Protein AF-A0A7C5PX64-F1 (afdb_monomer)

pLDDT: mean 92.72, std 10.05, range [42.47, 98.56]

Structure (mmCIF, N/CA/C/O backbone):
data_AF-A0A7C5PX64-F1
#
_entry.id   AF-A0A7C5PX64-F1
#
loop_
_atom_site.group_PDB
_atom_site.id
_atom_site.type_symbol
_atom_site.label_atom_id
_atom_site.label_alt_id
_atom_site.label_comp_id
_atom_site.label_asym_id
_atom_site.label_entity_id
_atom_site.label_seq_id
_atom_site.pdbx_PDB_ins_code
_atom_site.Cartn_x
_atom_site.Cartn_y
_atom_site.Cartn_z
_atom_site.occupancy
_atom_site.B_iso_or_equiv
_atom_site.auth_seq_id
_atom_site.auth_comp_id
_atom_site.auth_asym_id
_atom_site.auth_atom_id
_atom_site.pdbx_PDB_model_num
ATOM 1 N N . MET A 1 1 ? 28.549 -16.187 4.418 1.00 42.47 1 MET A N 1
ATOM 2 C CA . MET A 1 1 ? 28.381 -16.089 2.954 1.00 42.47 1 MET A CA 1
ATOM 3 C C . MET A 1 1 ? 26.892 -15.981 2.692 1.00 42.47 1 MET A C 1
ATOM 5 O O . MET A 1 1 ? 26.175 -16.882 3.097 1.00 42.47 1 MET A O 1
ATOM 9 N N . SER A 1 2 ? 26.414 -14.850 2.173 1.00 56.50 2 SER A N 1
ATOM 10 C CA . SER A 1 2 ? 25.006 -14.699 1.789 1.00 56.50 2 SER A CA 1
ATOM 11 C C . SER A 1 2 ? 24.761 -15.441 0.481 1.00 56.50 2 SER A C 1
ATOM 13 O O . SER A 1 2 ? 25.582 -15.321 -0.429 1.00 56.50 2 SER A O 1
ATOM 15 N N . ASP A 1 3 ? 23.656 -16.176 0.394 1.00 54.97 3 ASP A N 1
ATOM 16 C CA . ASP A 1 3 ? 23.241 -16.877 -0.821 1.00 54.97 3 ASP A CA 1
ATOM 17 C C . ASP A 1 3 ? 23.246 -15.961 -2.053 1.00 54.97 3 ASP A C 1
ATOM 19 O O . ASP A 1 3 ? 22.951 -14.764 -1.967 1.00 54.97 3 ASP A O 1
ATOM 23 N N . ILE A 1 4 ? 23.569 -16.537 -3.214 1.00 65.31 4 ILE A N 1
ATOM 24 C CA . ILE A 1 4 ? 23.492 -15.846 -4.504 1.00 65.31 4 ILE A CA 1
ATOM 25 C C . ILE A 1 4 ? 22.040 -15.412 -4.717 1.00 65.31 4 ILE A C 1
ATOM 27 O O . ILE A 1 4 ? 21.144 -16.249 -4.837 1.00 65.31 4 ILE A O 1
ATOM 31 N N . ILE A 1 5 ? 21.805 -14.100 -4.782 1.00 58.19 5 ILE A N 1
ATOM 32 C CA . ILE A 1 5 ? 20.499 -13.547 -5.142 1.00 58.19 5 ILE A CA 1
ATOM 33 C C . ILE A 1 5 ? 20.269 -13.885 -6.617 1.00 58.19 5 ILE A C 1
ATOM 35 O O . ILE A 1 5 ? 20.866 -13.272 -7.501 1.00 58.19 5 ILE A O 1
ATOM 39 N N . LYS A 1 6 ? 19.437 -14.894 -6.886 1.00 59.50 6 LYS A N 1
ATOM 40 C CA . LYS A 1 6 ? 18.951 -15.181 -8.239 1.00 59.50 6 LYS A CA 1
ATOM 41 C C . LYS A 1 6 ? 18.058 -14.029 -8.716 1.00 59.50 6 LYS A C 1
ATOM 43 O O . LYS A 1 6 ? 17.601 -13.219 -7.912 1.00 59.50 6 LYS A O 1
ATOM 48 N N . HIS A 1 7 ? 17.813 -13.973 -10.025 1.00 64.19 7 HIS A N 1
ATOM 49 C CA . HIS A 1 7 ? 16.882 -13.061 -10.704 1.00 64.19 7 HIS A CA 1
ATOM 50 C C . HIS A 1 7 ? 15.426 -13.270 -10.246 1.00 64.19 7 HIS A C 1
ATOM 52 O O . HIS A 1 7 ? 14.573 -13.744 -10.992 1.00 64.19 7 HIS A O 1
ATOM 58 N N . GLU A 1 8 ? 15.159 -12.968 -8.984 1.00 79.44 8 GLU A N 1
ATOM 59 C CA . GLU A 1 8 ? 13.907 -13.217 -8.291 1.00 79.44 8 GLU A CA 1
ATOM 60 C C . GLU A 1 8 ? 13.248 -11.885 -7.978 1.00 79.44 8 GLU A C 1
ATOM 62 O O . GLU A 1 8 ? 13.872 -10.995 -7.398 1.00 79.44 8 GLU A O 1
ATOM 67 N N . CYS A 1 9 ? 11.970 -11.777 -8.327 1.00 90.69 9 CYS A N 1
ATOM 68 C CA . CYS A 1 9 ? 11.113 -10.701 -7.865 1.00 90.69 9 CYS A CA 1
ATOM 69 C C . CYS A 1 9 ? 11.046 -10.664 -6.326 1.00 90.69 9 CYS A C 1
ATOM 71 O O . CYS A 1 9 ? 11.118 -11.691 -5.648 1.00 90.69 9 CYS A O 1
ATOM 73 N N . GLY A 1 10 ? 10.843 -9.475 -5.767 1.00 94.06 10 GLY A N 1
ATOM 74 C CA . GLY A 1 10 ? 10.521 -9.286 -4.356 1.00 94.06 10 GLY A CA 1
ATOM 75 C C . GLY A 1 10 ? 9.014 -9.338 -4.134 1.00 94.06 10 GLY A C 1
ATOM 76 O O . GLY A 1 10 ? 8.250 -8.773 -4.915 1.00 94.06 10 GLY A O 1
ATOM 77 N N . ILE A 1 11 ? 8.573 -9.956 -3.041 1.00 95.81 11 ILE A N 1
ATOM 78 C CA . ILE A 1 11 ? 7.171 -9.942 -2.613 1.00 95.81 11 ILE A CA 1
ATOM 79 C C . ILE A 1 11 ? 7.094 -9.562 -1.138 1.00 95.81 11 ILE A C 1
ATOM 81 O O . ILE A 1 11 ? 7.928 -9.949 -0.319 1.00 95.81 11 ILE A O 1
ATOM 85 N N . ALA A 1 12 ? 6.090 -8.773 -0.785 1.00 97.50 12 ALA A N 1
ATOM 86 C CA . ALA A 1 12 ? 5.782 -8.467 0.599 1.00 97.50 12 ALA A CA 1
ATOM 87 C C . ALA A 1 12 ? 4.271 -8.529 0.790 1.00 97.50 12 ALA A C 1
ATOM 89 O O . ALA A 1 12 ? 3.519 -7.949 0.013 1.00 97.50 12 ALA A O 1
ATOM 90 N N . PHE A 1 13 ? 3.828 -9.228 1.826 1.00 98.12 13 PHE A N 1
ATOM 91 C CA . PHE A 1 13 ? 2.417 -9.380 2.145 1.00 98.12 13 PHE A CA 1
ATOM 92 C C . PHE A 1 13 ? 2.185 -9.002 3.603 1.00 98.12 13 PHE A C 1
ATOM 94 O O . PHE A 1 13 ? 2.936 -9.416 4.486 1.00 98.12 13 PHE A O 1
ATOM 101 N N . VAL A 1 14 ? 1.159 -8.194 3.854 1.00 98.44 14 VAL A N 1
ATOM 102 C CA . VAL A 1 14 ? 0.768 -7.758 5.195 1.00 98.44 14 VAL A CA 1
ATOM 103 C C . VAL A 1 14 ? -0.728 -7.979 5.357 1.00 98.44 14 VAL A C 1
ATOM 105 O O . VAL A 1 14 ? -1.531 -7.446 4.594 1.00 98.44 14 VAL A O 1
ATOM 108 N N . ARG A 1 15 ? -1.103 -8.739 6.389 1.00 98.19 15 ARG A N 1
ATOM 109 C CA . ARG A 1 15 ? -2.490 -8.946 6.811 1.00 98.19 15 ARG A CA 1
ATOM 110 C C . ARG A 1 15 ? -2.671 -8.399 8.225 1.00 98.19 15 ARG A C 1
ATOM 112 O O . ARG A 1 15 ? -2.050 -8.891 9.161 1.00 98.19 15 ARG A O 1
ATOM 119 N N . LEU A 1 16 ? -3.528 -7.396 8.381 1.00 98.31 16 LEU A N 1
ATOM 120 C CA . LEU A 1 16 ? -3.895 -6.830 9.679 1.00 98.31 16 LEU A CA 1
ATOM 121 C C . LEU A 1 16 ? -5.026 -7.646 10.314 1.00 98.31 16 LEU A C 1
ATOM 123 O O . LEU A 1 16 ? -6.144 -7.666 9.810 1.00 98.31 16 LEU A O 1
ATOM 127 N N . LEU A 1 17 ? -4.752 -8.330 11.422 1.00 97.62 17 LEU A N 1
ATOM 128 C CA . LEU A 1 17 ? -5.727 -9.212 12.086 1.00 97.62 17 LEU A CA 1
ATOM 129 C C . LEU A 1 17 ? -6.697 -8.461 13.018 1.00 97.62 17 LEU A C 1
ATOM 131 O O . LEU A 1 17 ? -7.559 -9.076 13.640 1.00 97.62 17 LEU A O 1
ATOM 135 N N . LYS A 1 18 ? -6.535 -7.142 13.139 1.00 97.94 18 LYS A N 1
ATOM 136 C CA . LYS A 1 18 ? -7.346 -6.233 13.958 1.00 97.94 18 LYS A CA 1
ATOM 137 C C . LYS A 1 18 ? -7.849 -5.061 13.092 1.00 97.94 18 LYS A C 1
ATOM 139 O O . LYS A 1 18 ? -7.272 -4.827 12.027 1.00 97.94 18 LYS A O 1
ATOM 144 N N . PRO A 1 19 ? -8.908 -4.338 13.500 1.00 96.88 19 PRO A N 1
ATOM 145 C CA . PRO A 1 19 ? -9.364 -3.141 12.787 1.00 96.88 19 PRO A CA 1
ATOM 146 C C . PRO A 1 19 ? -8.322 -2.014 12.837 1.00 96.88 19 PRO A C 1
ATOM 148 O O . PRO A 1 19 ? -7.426 -2.028 13.682 1.00 96.88 19 PRO A O 1
ATOM 151 N N . LEU A 1 20 ? -8.441 -1.020 11.948 1.00 97.00 20 LEU A N 1
ATOM 152 C CA . LEU A 1 20 ? -7.497 0.106 11.874 1.00 97.00 20 LEU A CA 1
ATOM 153 C C . LEU A 1 20 ? -7.415 0.907 13.186 1.00 97.00 20 LEU A C 1
ATOM 155 O O . LEU A 1 20 ? -6.323 1.358 13.532 1.00 97.00 20 LEU A O 1
ATOM 159 N N . ASP A 1 21 ? -8.519 1.010 13.936 1.00 97.50 21 ASP A N 1
ATOM 160 C CA . ASP A 1 21 ? -8.569 1.656 15.258 1.00 97.50 21 ASP A CA 1
ATOM 161 C C . ASP A 1 21 ? -7.554 1.068 16.238 1.00 97.50 21 ASP A C 1
ATOM 163 O O . ASP A 1 21 ? -6.825 1.808 16.894 1.00 97.50 21 ASP A O 1
ATOM 167 N N . TYR A 1 22 ? -7.426 -0.263 16.270 1.00 98.38 22 TYR A N 1
ATOM 168 C CA . TYR A 1 22 ? -6.449 -0.931 17.128 1.00 98.38 22 TYR A CA 1
ATOM 169 C C . TYR A 1 22 ? -5.024 -0.466 16.809 1.00 98.38 22 TYR A C 1
ATOM 171 O O . TYR A 1 22 ? -4.231 -0.199 17.705 1.00 98.38 22 TYR A O 1
ATOM 179 N N . TYR A 1 23 ? -4.676 -0.333 15.528 1.00 98.19 23 TYR A N 1
ATOM 180 C CA . TYR A 1 23 ? -3.331 0.099 15.143 1.00 98.19 23 TYR A CA 1
ATOM 181 C C . TYR A 1 23 ? -3.097 1.593 15.380 1.00 98.19 23 TYR A C 1
ATOM 183 O O . TYR A 1 23 ? -1.965 1.991 15.668 1.00 98.19 23 TYR A O 1
ATOM 191 N N . LEU A 1 24 ? -4.145 2.414 15.285 1.00 97.38 24 LEU A N 1
ATOM 192 C CA . LEU A 1 24 ? -4.086 3.810 15.698 1.00 97.38 24 LEU A CA 1
ATOM 193 C C . LEU A 1 24 ? -3.799 3.922 17.200 1.00 97.38 24 LEU A C 1
ATOM 195 O O . LEU A 1 24 ? -2.868 4.628 17.570 1.00 97.38 24 LEU A O 1
ATOM 199 N N . GLU A 1 25 ? -4.529 3.197 18.043 1.00 97.94 25 GLU A N 1
ATOM 200 C CA . GLU A 1 25 ? -4.338 3.221 19.497 1.00 97.94 25 GLU A CA 1
ATOM 201 C C . GLU A 1 25 ? -2.959 2.679 19.905 1.00 97.94 25 GLU A C 1
ATOM 203 O O . GLU A 1 25 ? -2.229 3.323 20.653 1.00 97.94 25 GLU A O 1
ATOM 208 N N . GLN A 1 26 ? -2.564 1.522 19.368 1.00 98.31 26 GLN A N 1
ATOM 209 C CA . GLN A 1 26 ? -1.340 0.834 19.790 1.00 98.31 26 GLN A CA 1
ATOM 210 C C . GLN A 1 26 ? -0.056 1.406 19.174 1.00 98.31 26 GLN A C 1
ATOM 212 O O . GLN A 1 26 ? 1.011 1.319 19.778 1.00 98.31 26 GLN A O 1
ATOM 217 N N . TYR A 1 27 ? -0.122 1.960 17.958 1.00 97.31 27 TYR A N 1
ATOM 218 C CA . TYR A 1 27 ? 1.063 2.407 17.209 1.00 97.31 27 TYR A CA 1
ATOM 219 C C . TYR A 1 27 ? 0.992 3.867 16.746 1.00 97.31 27 TYR A C 1
ATOM 221 O O . TYR A 1 27 ? 1.862 4.314 15.993 1.00 97.31 27 TYR A O 1
ATOM 229 N N . GLY A 1 28 ? -0.039 4.613 17.147 1.00 96.62 28 GLY A N 1
ATOM 230 C CA . GLY A 1 28 ? -0.210 6.030 16.824 1.00 96.62 28 GLY A CA 1
ATOM 231 C C . GLY A 1 28 ? -0.549 6.311 15.358 1.00 96.62 28 GLY A C 1
ATOM 232 O O . GLY A 1 28 ? -0.424 7.450 14.907 1.00 96.62 28 GLY A O 1
ATOM 233 N N . THR A 1 29 ? -0.912 5.301 14.557 1.00 96.50 29 THR A N 1
ATOM 234 C CA . THR A 1 29 ? -1.213 5.507 13.134 1.00 96.50 29 THR A CA 1
ATOM 235 C C . THR A 1 29 ? -2.135 4.428 12.551 1.00 96.50 29 THR A C 1
ATOM 237 O O . THR A 1 29 ? -1.830 3.240 12.670 1.00 96.50 29 THR A O 1
ATOM 240 N N . PRO A 1 30 ? -3.203 4.802 11.816 1.00 96.94 30 PRO A N 1
ATOM 241 C CA . PRO A 1 30 ? -4.054 3.822 11.135 1.00 96.94 30 PRO A CA 1
ATOM 242 C C . PRO A 1 30 ? -3.373 3.243 9.882 1.00 96.94 30 PRO A C 1
ATOM 244 O O . PRO A 1 30 ? -3.765 2.199 9.374 1.00 96.94 30 PRO A O 1
ATOM 247 N N . LEU A 1 31 ? -2.307 3.888 9.387 1.00 97.31 31 LEU A N 1
ATOM 248 C CA . LEU A 1 31 ? -1.534 3.455 8.216 1.00 97.31 31 LEU A CA 1
ATOM 249 C C . LEU A 1 31 ? -0.439 2.434 8.562 1.00 97.31 31 LEU A C 1
ATOM 251 O O . LEU A 1 31 ? 0.526 2.279 7.812 1.00 97.31 31 LEU A O 1
ATOM 255 N N . TYR A 1 32 ? -0.548 1.749 9.702 1.00 98.19 32 TYR A N 1
A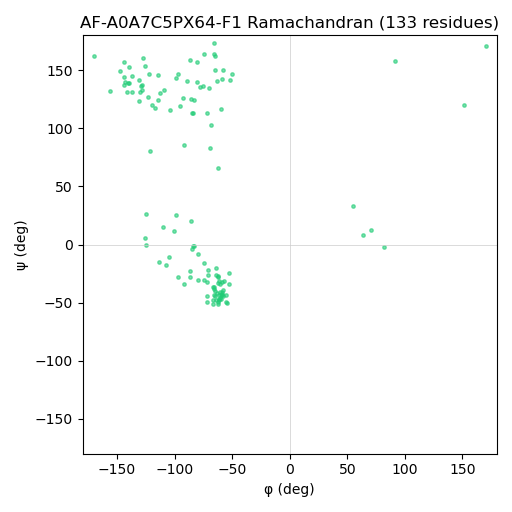TOM 256 C CA . TYR A 1 32 ? 0.474 0.819 10.180 1.00 98.19 32 TYR A CA 1
ATOM 257 C C . TYR A 1 32 ? 0.818 -0.254 9.139 1.00 98.19 32 TYR A C 1
ATOM 259 O O . TYR A 1 32 ? 1.988 -0.425 8.796 1.00 98.19 32 TYR A O 1
ATOM 267 N N . GLY A 1 33 ? -0.196 -0.926 8.582 1.00 97.94 33 GLY A N 1
ATOM 268 C CA . GLY A 1 33 ? 0.001 -1.967 7.569 1.00 97.94 33 GLY A CA 1
ATOM 269 C C . GLY A 1 33 ? 0.708 -1.450 6.319 1.00 97.94 33 GLY A C 1
ATOM 270 O O . GLY A 1 33 ? 1.659 -2.075 5.847 1.00 97.94 33 GLY A O 1
ATOM 271 N N . LEU A 1 34 ? 0.312 -0.266 5.842 1.00 98.25 34 LEU A N 1
ATOM 272 C CA . LEU A 1 34 ? 0.945 0.391 4.701 1.00 98.25 34 LEU A CA 1
ATOM 273 C C . LEU A 1 34 ? 2.415 0.706 4.994 1.00 98.25 34 LEU A C 1
ATOM 275 O O . LEU A 1 34 ? 3.285 0.289 4.235 1.00 98.25 34 LEU A O 1
ATOM 279 N N . LYS A 1 35 ? 2.720 1.355 6.123 1.00 98.19 35 LYS A N 1
ATOM 280 C CA . LYS A 1 35 ? 4.102 1.683 6.520 1.00 98.19 35 LYS A CA 1
ATOM 281 C C . LYS A 1 35 ? 4.977 0.432 6.652 1.00 98.19 35 LYS A C 1
ATOM 283 O O . LYS A 1 35 ? 6.127 0.438 6.214 1.00 98.19 35 LYS A O 1
ATOM 288 N N . LYS A 1 36 ? 4.443 -0.660 7.215 1.00 98.38 36 LYS A N 1
ATOM 289 C CA . LYS A 1 36 ? 5.158 -1.945 7.297 1.00 98.38 36 LYS A CA 1
ATOM 290 C C . LYS A 1 36 ? 5.419 -2.536 5.919 1.00 98.38 36 LYS A C 1
ATOM 292 O O . LYS A 1 36 ? 6.547 -2.949 5.663 1.00 98.38 36 LYS A O 1
ATOM 297 N N . LEU A 1 37 ? 4.433 -2.521 5.024 1.00 98.50 37 LEU A N 1
ATOM 298 C CA . LEU A 1 37 ? 4.620 -2.995 3.656 1.00 98.50 37 LEU A CA 1
ATOM 299 C C . LEU A 1 37 ? 5.703 -2.185 2.926 1.00 98.50 37 LEU A C 1
ATOM 301 O O . LEU A 1 37 ? 6.601 -2.769 2.326 1.00 98.50 37 LEU A O 1
ATOM 305 N N . GLN A 1 38 ? 5.668 -0.853 3.029 1.00 98.19 38 GLN A N 1
ATOM 306 C CA . GLN A 1 38 ? 6.679 0.029 2.436 1.00 98.19 38 GLN A CA 1
ATOM 307 C C . GLN A 1 38 ? 8.088 -0.294 2.953 1.00 98.19 38 GLN A C 1
ATOM 309 O O . GLN A 1 38 ? 9.024 -0.401 2.163 1.00 98.19 38 GLN A O 1
ATOM 314 N N . LEU A 1 39 ? 8.238 -0.516 4.263 1.00 98.19 39 LEU A N 1
ATOM 315 C CA . LEU A 1 39 ? 9.513 -0.903 4.867 1.00 98.19 39 LEU A CA 1
ATOM 316 C C . LEU A 1 39 ? 10.006 -2.270 4.363 1.00 98.19 39 LEU A C 1
ATOM 318 O O . LEU A 1 39 ? 11.195 -2.428 4.085 1.00 98.19 39 LEU A O 1
ATOM 322 N N . LEU A 1 40 ? 9.111 -3.252 4.228 1.00 98.12 40 LEU A N 1
ATOM 323 C CA . LEU A 1 40 ? 9.444 -4.581 3.705 1.00 98.12 40 LEU A CA 1
ATOM 324 C C . LEU A 1 40 ? 9.894 -4.524 2.241 1.00 98.12 40 LEU A C 1
ATOM 326 O O . LEU A 1 40 ? 10.857 -5.197 1.880 1.00 98.12 40 LEU A O 1
ATOM 330 N N . LEU A 1 41 ? 9.243 -3.700 1.415 1.00 97.38 41 LEU A N 1
ATOM 331 C CA . LEU A 1 41 ? 9.647 -3.477 0.025 1.00 97.38 41 LEU A CA 1
ATOM 332 C C . LEU A 1 41 ? 11.008 -2.780 -0.058 1.00 97.38 41 LEU A C 1
ATOM 334 O O . LEU A 1 41 ? 11.869 -3.216 -0.813 1.00 97.38 41 LEU A O 1
ATOM 338 N N . GLN A 1 42 ? 11.253 -1.761 0.771 1.00 96.50 42 GLN A N 1
ATOM 339 C CA . GLN A 1 42 ? 12.554 -1.085 0.840 1.00 96.50 42 GLN A CA 1
ATOM 340 C C . GLN A 1 42 ? 13.689 -2.038 1.237 1.00 96.50 42 GLN A C 1
ATOM 342 O O . GLN A 1 42 ? 14.756 -2.016 0.625 1.00 96.50 42 GLN A O 1
ATOM 347 N N . LYS A 1 43 ? 13.453 -2.938 2.202 1.00 95.81 43 LYS A N 1
ATOM 348 C CA . LYS A 1 43 ? 14.427 -3.982 2.571 1.00 95.81 43 LYS A CA 1
ATOM 349 C C . LYS A 1 43 ? 14.738 -4.945 1.424 1.00 95.81 43 LYS A C 1
ATOM 351 O O . LYS A 1 43 ? 15.830 -5.499 1.376 1.00 95.81 43 LYS A O 1
ATOM 356 N N . GLN A 1 44 ? 13.795 -5.129 0.507 1.00 93.31 44 GLN A N 1
ATOM 357 C CA . GLN A 1 44 ? 13.925 -6.012 -0.647 1.00 93.31 44 GLN A CA 1
ATOM 358 C C . GLN A 1 44 ? 14.263 -5.265 -1.944 1.00 93.31 44 GLN A C 1
ATOM 360 O O . GLN A 1 44 ? 14.230 -5.887 -2.998 1.00 93.31 44 GLN A O 1
ATOM 365 N N . ARG A 1 45 ? 14.630 -3.973 -1.908 1.00 91.94 45 ARG A N 1
ATOM 366 C CA . ARG A 1 45 ? 14.833 -3.135 -3.113 1.00 91.94 45 ARG A CA 1
ATOM 367 C C . ARG A 1 45 ? 15.794 -3.717 -4.163 1.00 91.94 45 ARG A C 1
ATOM 369 O O . ARG A 1 45 ? 15.705 -3.376 -5.333 1.00 91.94 45 ARG A O 1
ATOM 376 N N . ASN A 1 46 ? 16.718 -4.585 -3.747 1.00 90.19 46 ASN A N 1
ATOM 377 C CA . ASN A 1 46 ? 17.687 -5.236 -4.633 1.00 90.19 46 ASN A CA 1
ATOM 378 C C . ASN A 1 46 ? 17.119 -6.497 -5.330 1.00 90.19 46 ASN A C 1
ATOM 380 O O . ASN A 1 46 ? 17.829 -7.123 -6.106 1.00 90.19 46 ASN A O 1
ATOM 384 N N . ARG A 1 47 ? 15.861 -6.879 -5.059 1.00 89.88 47 ARG A N 1
ATOM 385 C CA . ARG A 1 47 ? 15.137 -8.022 -5.654 1.00 89.88 47 ARG A CA 1
ATOM 386 C C . ARG A 1 47 ? 14.199 -7.603 -6.801 1.00 89.88 47 ARG A C 1
ATOM 388 O O . ARG A 1 47 ? 13.179 -8.232 -7.049 1.00 89.88 47 ARG A O 1
ATOM 395 N N . GLY A 1 48 ? 14.480 -6.485 -7.464 1.00 86.81 48 GLY A N 1
ATOM 396 C CA . GLY A 1 48 ? 13.686 -6.013 -8.600 1.00 86.81 48 GLY A CA 1
ATOM 397 C C . GLY A 1 48 ? 13.718 -4.499 -8.740 1.00 86.81 48 GLY A C 1
ATOM 398 O O . GLY A 1 48 ? 13.310 -3.781 -7.828 1.00 86.81 48 GLY A O 1
ATOM 399 N N . GLN A 1 49 ? 14.208 -4.032 -9.885 1.00 90.31 49 GLN A N 1
ATOM 400 C CA . GLN 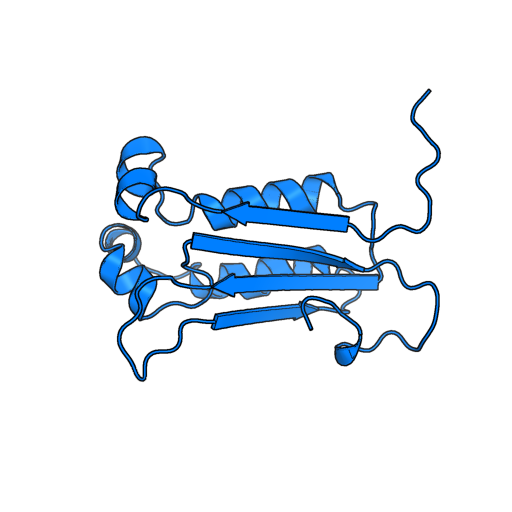A 1 49 ? 14.360 -2.610 -10.210 1.00 90.31 49 GLN A CA 1
ATOM 401 C C . GLN A 1 49 ? 13.661 -2.234 -11.523 1.00 90.31 49 GLN A C 1
ATOM 403 O O . GLN A 1 49 ? 13.647 -1.065 -11.886 1.00 90.31 49 GLN A O 1
ATOM 408 N N . ASP A 1 50 ? 13.034 -3.198 -12.206 1.00 92.94 50 ASP A N 1
ATOM 409 C CA . ASP A 1 50 ? 12.361 -2.969 -13.490 1.00 92.94 50 ASP A CA 1
ATOM 410 C C . ASP A 1 50 ? 10.916 -2.495 -13.318 1.00 92.94 50 ASP A C 1
ATOM 412 O O . ASP A 1 50 ? 10.334 -1.893 -14.218 1.00 92.94 50 ASP A O 1
ATOM 416 N N . GLY A 1 51 ? 10.313 -2.781 -12.162 1.00 95.31 51 GLY A N 1
ATOM 417 C CA . GLY A 1 51 ? 8.974 -2.325 -11.822 1.00 95.31 51 GLY A CA 1
ATOM 418 C C . GLY A 1 51 ? 8.615 -2.581 -10.363 1.00 95.31 51 GLY A C 1
ATOM 419 O O . GLY A 1 51 ? 9.230 -3.401 -9.686 1.00 95.31 51 GLY A O 1
ATOM 420 N N . ALA A 1 52 ? 7.592 -1.894 -9.875 1.00 97.62 52 ALA A N 1
ATOM 421 C CA . ALA A 1 52 ? 7.073 -2.061 -8.527 1.00 97.62 52 ALA A CA 1
ATOM 422 C C . ALA A 1 52 ? 5.553 -1.897 -8.520 1.00 97.62 52 ALA A C 1
ATOM 424 O O . ALA A 1 52 ? 5.005 -1.056 -9.232 1.00 97.62 52 ALA A O 1
ATOM 425 N N . GLY A 1 53 ? 4.857 -2.660 -7.686 1.00 97.94 53 GLY A N 1
ATOM 426 C CA . GLY A 1 53 ? 3.421 -2.498 -7.501 1.00 97.94 53 GLY A CA 1
ATOM 427 C C . GLY A 1 53 ? 2.972 -2.747 -6.075 1.00 97.94 53 GLY A C 1
ATOM 428 O O . GLY A 1 53 ? 3.645 -3.414 -5.291 1.00 97.94 53 GLY A O 1
ATOM 429 N N . LEU A 1 54 ? 1.820 -2.172 -5.747 1.00 98.50 54 LEU A N 1
ATOM 430 C CA . LEU A 1 54 ? 1.173 -2.270 -4.450 1.00 98.50 54 LEU A CA 1
ATOM 431 C C . LEU A 1 54 ? -0.337 -2.387 -4.651 1.00 98.50 54 LEU A C 1
ATOM 433 O O . LEU A 1 54 ? -0.941 -1.605 -5.390 1.00 98.50 54 LEU A O 1
ATOM 437 N N . ALA A 1 55 ? -0.944 -3.354 -3.975 1.00 98.31 55 ALA A N 1
ATOM 438 C CA . ALA A 1 55 ? -2.380 -3.535 -3.897 1.00 98.31 55 ALA A CA 1
ATOM 439 C C . ALA A 1 55 ? -2.840 -3.594 -2.438 1.00 98.31 55 ALA A C 1
ATOM 441 O O . ALA A 1 55 ? -2.092 -3.972 -1.537 1.00 98.31 55 ALA A O 1
ATOM 442 N N . THR A 1 56 ? -4.089 -3.206 -2.227 1.00 98.12 56 THR A N 1
ATOM 443 C CA . THR A 1 56 ? -4.742 -3.120 -0.916 1.00 98.12 56 THR A CA 1
ATOM 444 C C . THR A 1 56 ? -6.194 -3.528 -1.059 1.00 98.12 56 THR A C 1
ATOM 446 O O . THR A 1 56 ? -6.851 -3.111 -2.016 1.00 98.12 56 THR A O 1
ATOM 449 N N . ILE A 1 57 ? -6.683 -4.315 -0.107 1.00 98.00 57 ILE A N 1
ATOM 450 C CA . ILE A 1 57 ? -8.076 -4.740 -0.001 1.00 98.00 57 ILE A CA 1
ATOM 451 C C . ILE A 1 57 ? -8.593 -4.303 1.369 1.00 98.00 57 ILE A C 1
ATOM 453 O O . ILE A 1 57 ? -7.988 -4.608 2.401 1.00 98.00 57 ILE A O 1
ATOM 457 N N . LYS A 1 58 ? -9.712 -3.583 1.346 1.00 97.69 58 LYS A N 1
ATOM 458 C CA . LYS A 1 58 ? -10.536 -3.235 2.501 1.00 97.69 58 LYS A CA 1
ATOM 459 C C . LYS A 1 58 ? -11.502 -4.380 2.763 1.00 97.69 58 LYS A C 1
ATOM 461 O O . LYS A 1 58 ? -12.230 -4.781 1.856 1.00 97.69 58 LYS A O 1
ATOM 466 N N . LEU A 1 59 ? -11.510 -4.902 3.978 1.00 96.94 59 LEU A N 1
ATOM 467 C CA . LEU A 1 59 ? -12.461 -5.937 4.375 1.00 96.94 59 LEU A CA 1
ATOM 468 C C . LEU A 1 59 ? -13.766 -5.322 4.871 1.00 96.94 59 LEU A C 1
ATOM 470 O O . LEU A 1 59 ? -13.780 -4.156 5.257 1.00 96.94 59 LEU A O 1
ATOM 474 N N . ASP A 1 60 ? -14.850 -6.093 4.850 1.00 95.44 60 ASP A N 1
ATOM 475 C CA . ASP A 1 60 ? -16.139 -5.712 5.449 1.00 95.44 60 ASP A CA 1
ATOM 476 C C . ASP A 1 60 ? -16.691 -4.366 4.944 1.00 95.44 60 ASP A C 1
ATOM 478 O O . ASP A 1 60 ? -17.322 -3.603 5.673 1.00 95.44 60 ASP A O 1
ATOM 482 N N . MET A 1 61 ? -16.415 -4.051 3.677 1.00 95.81 61 MET A N 1
ATOM 483 C CA . MET A 1 61 ? -16.935 -2.856 3.025 1.00 95.81 61 MET A CA 1
ATOM 484 C C . MET A 1 61 ? -18.381 -3.084 2.563 1.00 95.81 61 MET A C 1
ATOM 486 O O . MET A 1 61 ? -18.684 -4.156 2.031 1.00 95.81 61 MET A O 1
ATOM 490 N N . PRO A 1 62 ? -19.276 -2.090 2.705 1.00 94.81 62 PRO A N 1
ATOM 491 C CA . PRO A 1 62 ? -20.655 -2.232 2.261 1.00 94.81 62 PRO A CA 1
ATOM 492 C C . PRO A 1 62 ? -20.735 -2.382 0.730 1.00 94.81 62 PRO A C 1
ATOM 494 O O . PRO A 1 62 ? -19.889 -1.833 0.007 1.00 94.81 62 PRO A O 1
ATOM 497 N N . PRO A 1 63 ? -21.752 -3.091 0.205 1.00 94.88 63 PRO A N 1
ATOM 498 C CA . PRO A 1 63 ? -21.949 -3.249 -1.233 1.00 94.88 63 PRO A CA 1
ATOM 499 C C . PRO A 1 63 ? -21.960 -1.910 -1.977 1.00 94.88 63 PRO A C 1
ATOM 501 O O . PRO A 1 63 ? -22.484 -0.913 -1.487 1.00 94.88 63 PRO A O 1
ATOM 504 N N . GLY A 1 64 ? -21.367 -1.887 -3.171 1.00 92.81 64 GLY A N 1
ATOM 505 C CA . GLY A 1 64 ? -21.264 -0.675 -3.991 1.00 92.81 64 GLY A CA 1
ATOM 506 C C . GLY A 1 64 ? -20.115 0.265 -3.612 1.00 92.81 64 GLY A C 1
ATOM 507 O O . GLY A 1 64 ? -19.902 1.259 -4.302 1.00 92.81 64 GLY A O 1
ATOM 508 N N . THR A 1 65 ? -19.328 -0.043 -2.575 1.00 92.94 65 THR A N 1
ATOM 509 C CA . THR A 1 65 ? -18.140 0.751 -2.232 1.00 92.94 65 THR A CA 1
ATOM 510 C C . THR A 1 65 ? -16.852 0.158 -2.791 1.00 92.94 65 THR A C 1
ATOM 512 O O . THR A 1 65 ? -16.673 -1.056 -2.919 1.00 92.94 65 THR A O 1
ATOM 515 N N . ARG A 1 66 ? -15.909 1.038 -3.142 1.00 93.25 66 ARG A N 1
ATOM 516 C CA . ARG A 1 66 ? -14.604 0.624 -3.656 1.00 93.25 66 ARG A CA 1
ATOM 517 C C . ARG A 1 66 ? -13.758 0.033 -2.530 1.00 93.25 66 ARG A C 1
ATOM 519 O O . ARG A 1 66 ? -13.293 0.758 -1.652 1.00 93.25 66 ARG A O 1
ATOM 526 N N . TYR A 1 67 ? -13.478 -1.263 -2.622 1.00 96.50 67 TYR A N 1
ATOM 527 C CA . TYR A 1 67 ? -12.713 -1.993 -1.611 1.00 96.50 67 TYR A CA 1
ATOM 528 C C . TYR A 1 67 ? -11.288 -2.369 -2.053 1.00 96.50 67 TYR A C 1
ATOM 530 O O . TYR A 1 67 ? -10.437 -2.615 -1.205 1.00 96.50 67 TYR A O 1
ATOM 538 N N . ILE A 1 68 ? -10.990 -2.353 -3.359 1.00 96.69 68 ILE A N 1
ATOM 539 C CA . ILE A 1 68 ? -9.655 -2.643 -3.904 1.00 96.69 68 ILE A CA 1
ATOM 540 C C . ILE A 1 68 ? -8.975 -1.383 -4.457 1.00 96.69 68 ILE A C 1
ATOM 542 O O . ILE A 1 68 ? -9.557 -0.591 -5.210 1.00 96.69 68 ILE A O 1
ATOM 546 N N . SER A 1 69 ? -7.711 -1.196 -4.088 1.00 96.94 69 SER A N 1
ATOM 547 C CA . SER A 1 69 ? -6.838 -0.143 -4.615 1.00 96.94 69 SER A CA 1
ATOM 548 C C . SER A 1 69 ? -5.527 -0.746 -5.089 1.00 96.94 69 SER A C 1
ATOM 550 O O . SER A 1 69 ? -4.952 -1.593 -4.408 1.00 96.94 69 SER A O 1
ATOM 552 N N . ARG A 1 70 ? -5.051 -0.298 -6.251 1.00 97.25 70 ARG A N 1
ATOM 553 C CA . ARG A 1 70 ? -3.825 -0.786 -6.882 1.00 97.25 70 ARG A CA 1
ATOM 554 C C . ARG A 1 70 ? -3.049 0.367 -7.505 1.00 97.25 70 ARG A C 1
ATOM 556 O O . ARG A 1 70 ? -3.642 1.222 -8.164 1.00 97.25 70 ARG A O 1
ATOM 563 N N . LYS A 1 71 ? -1.727 0.347 -7.352 1.00 97.94 71 LYS A N 1
ATOM 564 C CA . LYS A 1 71 ? -0.790 1.229 -8.054 1.00 97.94 71 LYS A CA 1
ATOM 565 C C . LYS A 1 71 ? 0.418 0.431 -8.521 1.00 97.94 71 LYS A C 1
ATOM 567 O O . LYS A 1 71 ? 0.824 -0.522 -7.861 1.00 97.94 71 LYS A O 1
ATOM 572 N N . ARG A 1 72 ? 0.955 0.804 -9.676 1.00 97.69 72 ARG A N 1
ATOM 573 C CA . ARG A 1 72 ? 2.116 0.174 -10.304 1.00 97.69 72 ARG A CA 1
ATOM 574 C C . ARG A 1 72 ? 2.999 1.257 -10.903 1.00 97.69 72 ARG A C 1
ATOM 576 O O . ARG A 1 72 ? 2.483 2.309 -11.278 1.00 97.69 72 ARG A O 1
ATOM 583 N N . SER A 1 73 ? 4.286 0.975 -11.008 1.00 97.38 73 SER A N 1
ATOM 584 C CA . SER A 1 73 ? 5.274 1.813 -11.670 1.00 97.38 73 SER A CA 1
ATOM 585 C C . SER A 1 73 ? 6.295 0.948 -12.403 1.00 97.38 73 SER A C 1
ATOM 587 O O . SER A 1 73 ? 6.714 -0.092 -11.895 1.00 97.38 73 SER A O 1
ATOM 589 N N . ASN A 1 74 ? 6.686 1.394 -13.592 1.00 95.50 74 ASN A N 1
ATOM 590 C CA . ASN A 1 74 ? 7.837 0.933 -14.369 1.00 95.50 74 ASN A CA 1
ATOM 591 C C . ASN A 1 74 ? 8.765 2.120 -14.713 1.00 95.50 74 ASN A C 1
ATOM 593 O O . ASN A 1 74 ? 9.441 2.105 -15.740 1.00 95.50 74 ASN A O 1
ATOM 597 N N . ALA A 1 75 ? 8.746 3.178 -13.888 1.00 95.81 75 ALA A N 1
ATOM 598 C CA . ALA A 1 75 ? 9.661 4.313 -14.005 1.00 95.81 75 ALA A CA 1
ATOM 599 C C . ALA A 1 75 ? 11.118 3.889 -13.729 1.00 95.81 75 ALA A C 1
ATOM 601 O O . ALA A 1 75 ? 11.371 2.766 -13.305 1.00 95.81 75 ALA A O 1
ATOM 602 N N . SER A 1 76 ? 12.078 4.800 -13.926 1.00 92.81 76 SER A N 1
ATOM 603 C CA . SER A 1 76 ? 13.510 4.520 -13.712 1.00 92.81 76 SER A CA 1
ATOM 604 C C . SER A 1 76 ? 13.863 4.125 -12.271 1.00 92.81 76 SER A C 1
ATOM 606 O O . SER A 1 76 ? 14.744 3.298 -12.066 1.00 92.81 76 SER A O 1
ATOM 608 N N . ASP A 1 77 ? 13.166 4.686 -11.278 1.00 95.31 77 ASP A N 1
ATOM 609 C CA . ASP A 1 77 ? 13.196 4.250 -9.876 1.00 95.31 77 ASP A CA 1
ATOM 610 C C . ASP A 1 77 ? 11.764 3.871 -9.455 1.00 95.31 77 ASP A C 1
ATOM 612 O O . ASP A 1 77 ? 11.033 4.689 -8.878 1.00 95.31 77 ASP A O 1
ATOM 616 N N . PRO A 1 78 ? 11.307 2.655 -9.808 1.00 96.56 78 PRO A N 1
ATOM 617 C CA . PRO A 1 78 ? 9.891 2.320 -9.755 1.00 96.56 78 PRO A CA 1
ATOM 618 C C . PRO A 1 78 ? 9.386 2.173 -8.322 1.00 96.56 78 PRO A C 1
ATOM 620 O O . PRO A 1 78 ? 8.237 2.510 -8.039 1.00 96.56 78 PRO A O 1
ATOM 623 N N . LEU A 1 79 ? 10.229 1.708 -7.391 1.00 97.50 79 LEU A N 1
ATOM 624 C CA . LEU A 1 79 ? 9.853 1.628 -5.981 1.00 97.50 79 LEU A CA 1
ATOM 625 C C . LEU A 1 79 ? 9.663 3.031 -5.402 1.00 97.50 79 LEU A C 1
ATOM 627 O O . LEU A 1 79 ? 8.641 3.288 -4.766 1.00 97.50 79 LEU A O 1
ATOM 631 N N . ARG A 1 80 ? 10.602 3.958 -5.625 1.00 97.62 80 ARG A N 1
ATOM 632 C CA . ARG A 1 80 ? 10.454 5.334 -5.136 1.00 97.62 80 ARG A CA 1
ATOM 633 C C . ARG A 1 80 ? 9.229 6.012 -5.735 1.00 97.62 80 ARG A C 1
ATOM 635 O O . ARG A 1 80 ? 8.453 6.605 -4.989 1.00 97.62 80 ARG A O 1
ATOM 642 N N . ASP A 1 81 ? 9.047 5.906 -7.047 1.00 98.19 81 ASP A N 1
ATOM 643 C CA . ASP A 1 81 ? 7.904 6.480 -7.754 1.00 98.19 81 ASP A CA 1
ATOM 644 C C . ASP A 1 81 ? 6.570 5.919 -7.228 1.00 98.19 81 ASP A C 1
ATOM 646 O O . ASP A 1 81 ? 5.675 6.678 -6.851 1.00 98.19 81 ASP A O 1
ATOM 650 N N . LEU A 1 82 ? 6.468 4.595 -7.064 1.00 98.25 82 LEU A N 1
ATOM 651 C CA . LEU A 1 82 ? 5.306 3.943 -6.456 1.00 98.25 82 LEU A CA 1
ATOM 652 C C . LEU A 1 82 ? 4.998 4.503 -5.061 1.00 98.25 82 LEU A C 1
ATOM 654 O O . LEU A 1 82 ? 3.848 4.846 -4.774 1.00 98.25 82 LEU A O 1
ATOM 658 N N . LEU A 1 83 ? 6.005 4.595 -4.186 1.00 97.94 83 LEU A N 1
ATOM 659 C CA . LEU A 1 83 ? 5.811 5.084 -2.821 1.00 97.94 83 LEU A CA 1
ATOM 660 C C . LEU A 1 83 ? 5.401 6.557 -2.792 1.00 97.94 83 LEU A C 1
ATOM 662 O O . LEU A 1 83 ? 4.548 6.924 -1.986 1.00 97.94 83 LEU A O 1
ATOM 666 N N . LEU A 1 84 ? 5.957 7.391 -3.672 1.00 98.19 84 LEU A N 1
ATOM 667 C CA . LEU A 1 84 ? 5.547 8.788 -3.809 1.00 98.19 84 LEU A CA 1
ATOM 668 C C . LEU A 1 84 ? 4.079 8.893 -4.228 1.00 98.19 84 LEU A C 1
ATOM 670 O O . LEU A 1 84 ? 3.316 9.614 -3.587 1.00 98.19 84 LEU A O 1
ATOM 674 N N . GLN A 1 85 ? 3.660 8.132 -5.241 1.00 98.12 85 GLN A N 1
ATOM 675 C CA . GLN A 1 85 ? 2.280 8.156 -5.726 1.00 98.12 85 GLN A CA 1
ATOM 676 C C . GLN A 1 85 ? 1.274 7.630 -4.694 1.00 98.12 85 GLN A C 1
ATOM 678 O O . GLN A 1 85 ? 0.166 8.151 -4.604 1.00 98.12 85 GLN A O 1
ATOM 683 N N . VAL A 1 86 ? 1.636 6.611 -3.907 1.00 98.12 86 VAL A N 1
ATOM 684 C CA . VAL A 1 86 ? 0.777 6.090 -2.830 1.00 98.12 86 VAL A CA 1
ATOM 685 C C . VAL A 1 86 ? 0.710 7.070 -1.655 1.00 98.12 86 VAL A C 1
ATOM 687 O O . VAL A 1 86 ? -0.374 7.351 -1.152 1.00 98.12 86 VAL A O 1
ATOM 690 N N . ASN A 1 87 ? 1.840 7.645 -1.237 1.00 97.38 87 ASN A N 1
ATOM 691 C CA . ASN A 1 87 ? 1.871 8.590 -0.117 1.00 97.38 87 ASN A CA 1
ATOM 692 C C . ASN A 1 87 ? 1.232 9.946 -0.458 1.00 97.38 87 ASN A C 1
ATOM 694 O O . ASN A 1 87 ? 0.780 10.649 0.446 1.00 97.38 87 ASN A O 1
ATOM 698 N N . ALA A 1 88 ? 1.139 10.307 -1.742 1.00 97.88 88 ALA A N 1
ATOM 699 C CA . ALA A 1 88 ? 0.480 11.533 -2.189 1.00 97.88 88 ALA A CA 1
ATOM 700 C C . ALA A 1 88 ? -0.990 11.624 -1.741 1.00 97.88 88 ALA A C 1
ATOM 702 O O . ALA A 1 88 ? -1.449 12.723 -1.439 1.00 97.88 88 ALA A O 1
ATOM 703 N N . TYR A 1 89 ? -1.695 10.492 -1.606 1.00 96.69 89 TYR A N 1
ATOM 704 C CA . TYR A 1 89 ? -3.077 10.457 -1.105 1.00 96.69 89 TYR A CA 1
ATOM 705 C C . TYR A 1 89 ? -3.218 10.926 0.349 1.00 96.69 89 TYR A C 1
ATOM 707 O O . TYR A 1 89 ? -4.308 11.308 0.758 1.00 96.69 89 TYR A O 1
ATOM 715 N N . PHE A 1 90 ? -2.128 10.908 1.120 1.00 96.25 90 PHE A N 1
ATOM 716 C CA . PHE A 1 90 ? -2.133 11.219 2.550 1.00 96.25 90 PHE A CA 1
ATOM 717 C C . PHE A 1 90 ? -1.363 12.497 2.898 1.00 96.25 90 PHE A C 1
ATOM 719 O O . PHE A 1 90 ? -1.513 13.016 3.9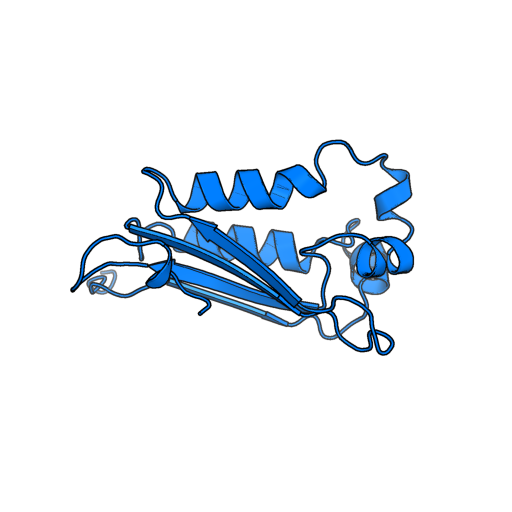98 1.00 96.25 90 PHE A O 1
ATOM 726 N N . LYS A 1 91 ? -0.532 13.008 1.979 1.00 94.31 91 LYS A N 1
ATOM 727 C CA . LYS A 1 91 ? 0.456 14.066 2.252 1.00 94.31 91 LYS A CA 1
ATOM 728 C C . LYS A 1 91 ? -0.152 15.361 2.804 1.00 94.31 91 LYS A C 1
ATOM 730 O O . LYS A 1 91 ? 0.454 15.978 3.671 1.00 94.31 91 LYS A O 1
ATOM 735 N N . ASN A 1 92 ? -1.316 15.760 2.295 1.00 93.12 92 ASN A N 1
ATOM 736 C CA . ASN A 1 92 ? -1.958 17.037 2.624 1.00 93.12 92 ASN A CA 1
ATOM 737 C C . ASN A 1 92 ? -3.223 16.860 3.476 1.00 93.12 92 ASN A C 1
ATOM 739 O O . ASN A 1 92 ? -4.040 17.774 3.552 1.00 93.12 92 ASN A O 1
ATOM 743 N N . LEU A 1 93 ? -3.424 15.678 4.067 1.00 94.06 93 LEU A N 1
ATOM 744 C CA . LEU A 1 93 ? -4.587 15.450 4.914 1.00 94.06 93 LEU A CA 1
ATOM 745 C C . LEU A 1 93 ? -4.378 16.085 6.289 1.00 94.06 93 LEU A C 1
ATOM 747 O O . LEU A 1 93 ? -3.310 15.905 6.883 1.00 94.06 93 LEU A O 1
ATOM 751 N N . PRO A 1 94 ? -5.395 16.778 6.821 1.00 94.31 94 PRO A N 1
ATOM 752 C CA . PRO A 1 94 ? -5.350 17.274 8.183 1.00 94.31 94 PRO A CA 1
ATOM 753 C C . PRO A 1 94 ? -5.151 16.131 9.199 1.00 94.31 94 PRO A C 1
ATOM 755 O O . PRO A 1 94 ? -5.731 15.053 9.003 1.00 94.31 94 PRO A O 1
ATOM 758 N N . PRO A 1 95 ? -4.367 16.323 10.279 1.00 92.00 95 PRO A N 1
ATOM 759 C CA . PRO A 1 95 ? -4.067 15.281 11.267 1.00 92.00 95 PRO A CA 1
ATOM 760 C C . PRO A 1 95 ? -5.298 14.580 11.860 1.00 92.00 95 PRO A C 1
ATOM 762 O O . PRO A 1 95 ? -5.261 13.381 12.136 1.00 92.00 95 PRO A O 1
ATOM 765 N N . GLU A 1 96 ? -6.400 15.303 12.032 1.00 93.25 96 GLU A N 1
ATOM 766 C CA . GLU A 1 96 ? -7.680 14.794 12.521 1.00 93.25 96 GLU A CA 1
ATOM 767 C C . GLU A 1 96 ? -8.299 13.737 11.600 1.00 93.25 96 GLU A C 1
ATOM 769 O O . GLU A 1 96 ? -8.948 12.815 12.089 1.00 93.25 96 GLU A O 1
ATOM 774 N N . THR A 1 97 ? -8.013 13.782 10.294 1.00 94.19 97 THR A N 1
ATOM 775 C CA . THR A 1 97 ? -8.482 12.778 9.321 1.00 94.19 97 THR A CA 1
ATOM 776 C C . THR A 1 97 ? -7.944 11.390 9.657 1.00 94.19 97 THR A C 1
ATOM 778 O O . THR A 1 97 ? -8.606 10.385 9.424 1.00 94.19 97 THR A O 1
ATOM 781 N N . PHE A 1 98 ? -6.746 11.311 10.245 1.00 94.56 98 PHE A N 1
ATOM 782 C CA . PHE A 1 98 ? -6.146 10.039 10.649 1.00 94.56 98 PHE A CA 1
ATOM 783 C C . PHE A 1 98 ? -6.708 9.494 11.966 1.00 94.56 98 PHE A C 1
ATOM 785 O O . PHE A 1 98 ? -6.367 8.368 12.327 1.00 94.56 98 PHE A O 1
ATOM 792 N N . ARG A 1 99 ? -7.532 10.267 12.688 1.00 95.50 99 ARG A N 1
ATOM 793 C CA . ARG A 1 99 ? -8.205 9.813 13.914 1.00 95.50 99 ARG A CA 1
ATOM 794 C C . ARG A 1 99 ? -9.525 9.106 13.626 1.00 95.50 99 ARG A C 1
ATOM 796 O O . ARG A 1 99 ? -9.906 8.230 14.389 1.00 95.50 99 ARG A O 1
ATOM 803 N N . ASP A 1 100 ? -10.185 9.448 12.523 1.00 96.00 100 ASP A N 1
ATOM 804 C CA . ASP A 1 100 ? -11.398 8.775 12.060 1.00 96.00 100 ASP A CA 1
ATOM 805 C C . ASP A 1 100 ? -11.032 7.637 11.097 1.00 96.00 100 ASP A C 1
ATOM 807 O O . ASP A 1 100 ? -10.959 7.808 9.876 1.00 96.00 100 ASP A O 1
ATOM 811 N N . THR A 1 101 ? -10.732 6.458 11.650 1.00 96.25 101 THR A N 1
ATOM 812 C CA . THR A 1 101 ? -10.256 5.340 10.826 1.00 96.25 101 THR A CA 1
ATOM 813 C C . THR A 1 101 ? -11.350 4.751 9.937 1.00 96.25 101 THR A C 1
ATOM 815 O O . THR A 1 101 ? -11.035 4.238 8.859 1.00 96.25 101 THR A O 1
ATOM 818 N N . ALA A 1 102 ? -12.620 4.874 10.334 1.00 94.94 102 ALA A N 1
ATOM 819 C CA . ALA A 1 102 ? -13.766 4.428 9.553 1.00 94.94 102 ALA A CA 1
ATOM 820 C C . ALA A 1 102 ? -13.909 5.266 8.278 1.00 94.94 102 ALA A C 1
ATOM 822 O O . ALA A 1 102 ? -13.907 4.714 7.173 1.00 94.94 102 ALA A O 1
ATOM 823 N N . ARG A 1 103 ? -13.912 6.598 8.409 1.00 94.56 103 ARG A N 1
ATOM 824 C CA . ARG A 1 103 ? -13.902 7.513 7.263 1.00 94.56 103 ARG A CA 1
ATOM 825 C C . ARG A 1 103 ? -12.653 7.326 6.411 1.00 94.56 103 ARG A C 1
ATOM 827 O O . ARG A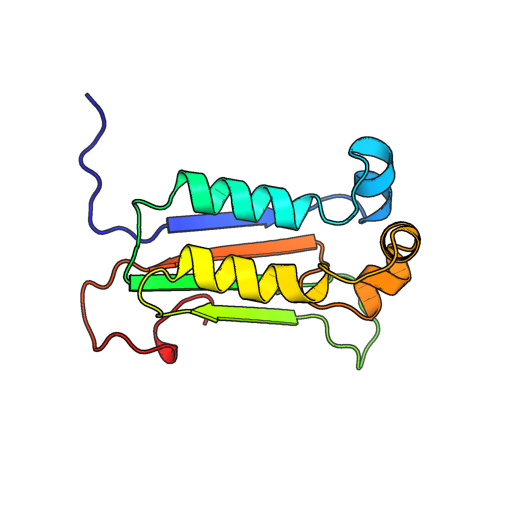 1 103 ? -12.745 7.246 5.186 1.00 94.56 103 ARG A O 1
ATOM 834 N N . LEU A 1 104 ? -11.487 7.190 7.047 1.00 95.06 104 LEU A N 1
ATOM 835 C CA . LEU A 1 104 ? -10.225 6.970 6.346 1.00 95.06 104 LEU A CA 1
ATOM 836 C C . LEU A 1 104 ? -10.272 5.688 5.492 1.00 95.06 104 LEU A C 1
ATOM 838 O O . LEU A 1 104 ? -9.833 5.678 4.338 1.00 95.06 104 LEU A O 1
ATOM 842 N N . LYS A 1 105 ? -10.830 4.602 6.037 1.00 95.75 105 LYS A N 1
ATOM 843 C CA . LYS A 1 105 ? -11.062 3.347 5.315 1.00 95.75 105 LYS A CA 1
ATOM 844 C C . LYS A 1 105 ? -12.110 3.514 4.222 1.00 95.75 105 LYS A C 1
ATOM 846 O O . LYS A 1 105 ? -11.955 2.923 3.163 1.00 95.75 105 LYS A O 1
ATOM 851 N N . GLN A 1 106 ? -13.152 4.310 4.415 1.00 94.50 106 GLN A N 1
ATOM 852 C CA . GLN A 1 106 ? -14.205 4.477 3.416 1.00 94.50 106 GLN A CA 1
ATOM 853 C C . GLN A 1 106 ? -13.736 5.289 2.201 1.00 94.50 106 GLN A C 1
ATOM 855 O O . GLN A 1 106 ? -13.880 4.838 1.063 1.00 94.50 106 GLN A O 1
ATOM 860 N N . GLU A 1 107 ? -13.115 6.443 2.435 1.00 93.44 107 GLU A N 1
ATOM 861 C CA . GLU A 1 107 ? -12.879 7.463 1.405 1.00 93.44 107 GLU A CA 1
ATOM 862 C C . GLU A 1 107 ? -11.527 7.314 0.696 1.00 93.44 107 GLU A C 1
ATOM 864 O O . GLU A 1 107 ? -11.418 7.574 -0.503 1.00 93.44 107 GLU A O 1
ATOM 869 N N . PHE A 1 108 ? -10.488 6.860 1.401 1.00 95.69 108 PHE A N 1
ATOM 870 C CA . PHE A 1 108 ? -9.123 6.914 0.876 1.00 95.69 108 PHE A CA 1
ATOM 871 C C . PHE A 1 108 ? -8.683 5.575 0.276 1.00 95.69 108 PHE A C 1
ATOM 873 O O . PHE A 1 108 ? -9.057 4.511 0.770 1.00 95.69 108 PHE A O 1
ATOM 880 N N . PRO A 1 109 ? -7.910 5.566 -0.822 1.00 96.31 109 PRO A N 1
ATOM 881 C CA . PRO A 1 109 ? -7.284 4.345 -1.310 1.00 96.31 109 PRO A CA 1
ATOM 882 C C . PRO A 1 109 ? -6.102 3.961 -0.415 1.00 96.31 109 PRO A C 1
ATOM 884 O O . PRO A 1 109 ? -5.583 4.780 0.335 1.00 96.31 109 PRO A O 1
ATOM 887 N N . PHE A 1 110 ? -5.642 2.715 -0.518 1.00 97.19 110 PHE A N 1
ATOM 888 C CA . PHE A 1 110 ? -4.491 2.197 0.243 1.00 97.19 110 PHE A CA 1
ATOM 889 C C . PHE A 1 110 ? -4.653 2.154 1.771 1.00 97.19 110 PHE A C 1
ATOM 891 O O . PHE A 1 110 ? -3.710 1.806 2.481 1.00 97.19 110 PHE A O 1
ATOM 898 N N . THR A 1 111 ? -5.855 2.429 2.275 1.00 95.62 111 THR A N 1
ATOM 899 C CA . THR A 1 111 ? -6.294 2.137 3.641 1.00 95.62 111 THR A 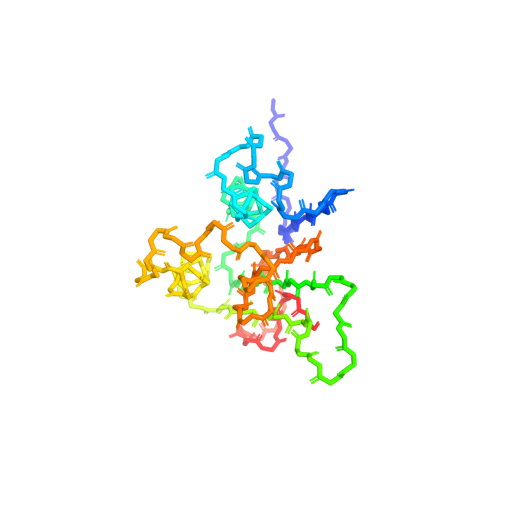CA 1
ATOM 900 C C . THR A 1 111 ? -7.035 0.808 3.606 1.00 95.62 111 THR A C 1
ATOM 902 O O . THR A 1 111 ? -7.978 0.649 2.840 1.00 95.62 111 THR A O 1
ATOM 905 N N . GLY A 1 112 ? -6.560 -0.196 4.338 1.00 95.50 112 GLY A N 1
ATOM 906 C CA . GLY A 1 112 ? -7.119 -1.546 4.279 1.00 95.50 112 GLY A CA 1
ATOM 907 C C . GLY A 1 112 ? -6.262 -2.559 5.022 1.00 95.50 112 GLY A C 1
ATOM 908 O O . GLY A 1 112 ? -5.152 -2.260 5.465 1.00 95.50 112 GLY A O 1
ATOM 909 N N . GLU A 1 113 ? -6.797 -3.763 5.173 1.00 98.12 113 GLU A N 1
ATOM 910 C CA . GLU A 1 113 ? -6.255 -4.778 6.069 1.00 98.12 113 GLU A CA 1
ATOM 911 C C . GLU A 1 113 ? -5.510 -5.902 5.353 1.00 98.12 113 GLU A C 1
ATOM 913 O O . GLU A 1 113 ? -4.857 -6.712 6.012 1.00 98.12 113 GLU A O 1
ATOM 918 N N . VAL A 1 114 ? -5.607 -5.987 4.028 1.00 98.31 114 VAL A N 1
ATOM 919 C CA . VAL A 1 114 ? -4.808 -6.910 3.216 1.00 98.31 114 VAL A CA 1
ATOM 920 C C . VAL A 1 114 ? -3.989 -6.080 2.250 1.00 98.31 114 VAL A C 1
ATOM 922 O O . VAL A 1 114 ? -4.551 -5.341 1.446 1.00 98.31 114 VAL A O 1
ATOM 925 N N . LEU A 1 115 ? -2.668 -6.186 2.327 1.00 98.56 115 LEU A N 1
ATOM 926 C CA . LEU A 1 115 ? -1.756 -5.426 1.491 1.00 98.56 115 LEU A CA 1
ATOM 927 C C . LEU A 1 115 ? -0.743 -6.361 0.840 1.00 98.56 115 LEU A C 1
ATOM 929 O O . LEU A 1 115 ? -0.174 -7.233 1.495 1.00 98.56 115 LEU A O 1
ATOM 933 N N . LEU A 1 116 ? -0.497 -6.145 -0.446 1.00 98.50 116 LEU A N 1
ATOM 934 C CA . LEU A 1 116 ? 0.469 -6.894 -1.234 1.00 98.50 116 LEU A CA 1
ATOM 935 C C . LEU A 1 116 ? 1.363 -5.912 -1.980 1.00 98.50 116 LEU A C 1
ATOM 937 O O . LE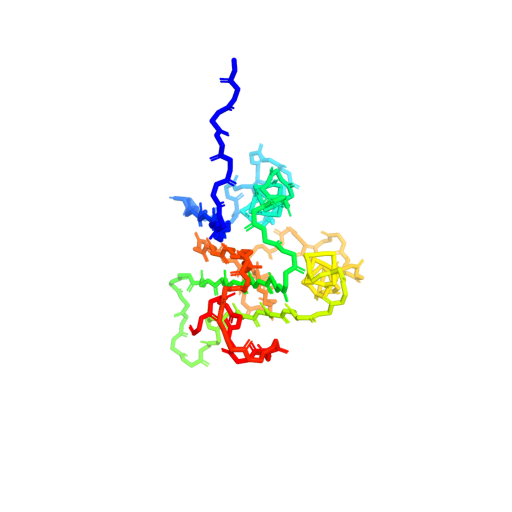U A 1 116 ? 0.874 -5.000 -2.639 1.00 98.50 116 LEU A O 1
ATOM 941 N N . GLY A 1 117 ? 2.665 -6.117 -1.894 1.00 98.06 117 GLY A N 1
ATOM 942 C CA . GLY A 1 117 ? 3.669 -5.390 -2.645 1.00 98.06 117 GLY A CA 1
ATOM 943 C C . GLY A 1 117 ? 4.514 -6.349 -3.468 1.00 98.06 117 GLY A C 1
ATOM 944 O O . GLY A 1 117 ? 4.773 -7.475 -3.044 1.00 98.06 117 GLY A O 1
ATOM 945 N N . HIS A 1 118 ? 4.956 -5.890 -4.631 1.00 97.81 118 HIS A N 1
ATOM 946 C CA . HIS A 1 118 ? 5.793 -6.661 -5.537 1.00 97.81 118 HIS A CA 1
ATOM 947 C C . HIS A 1 118 ? 6.881 -5.780 -6.153 1.00 97.81 118 HIS A C 1
ATOM 949 O O . HIS A 1 118 ? 6.610 -4.648 -6.554 1.00 97.81 118 HIS A O 1
ATOM 955 N N . LEU A 1 119 ? 8.091 -6.319 -6.266 1.00 96.38 119 LEU A N 1
ATOM 956 C CA . LEU A 1 119 ? 9.220 -5.752 -6.996 1.00 96.38 119 LEU A CA 1
ATOM 957 C C . LEU A 1 119 ? 9.536 -6.676 -8.160 1.00 96.38 119 LEU A C 1
ATOM 959 O O . LEU A 1 119 ? 9.753 -7.866 -7.964 1.00 96.38 119 LEU A O 1
ATOM 963 N N . ARG A 1 120 ? 9.537 -6.137 -9.371 1.00 93.62 120 ARG A N 1
ATOM 964 C CA . ARG A 1 120 ? 9.737 -6.897 -10.597 1.00 93.62 120 ARG A CA 1
ATOM 965 C C . ARG A 1 120 ? 11.210 -6.892 -10.979 1.00 93.62 120 ARG A C 1
ATOM 967 O O . ARG A 1 120 ? 11.800 -5.824 -11.137 1.00 93.62 120 ARG A O 1
ATOM 974 N N . TYR A 1 121 ? 11.750 -8.089 -11.172 1.00 90.19 121 TYR A N 1
ATOM 975 C CA . TYR A 1 121 ? 12.962 -8.322 -11.944 1.00 90.19 121 TYR A CA 1
ATOM 976 C C . TYR A 1 121 ? 12.555 -8.909 -13.302 1.00 90.19 121 TYR A C 1
ATOM 978 O O . TYR A 1 121 ? 11.942 -9.975 -13.367 1.00 90.19 121 TYR A O 1
ATOM 986 N N . ALA A 1 122 ? 12.817 -8.196 -14.389 1.00 84.56 122 ALA A N 1
ATOM 987 C CA . ALA A 1 122 ? 12.412 -8.591 -15.728 1.00 84.56 122 ALA A CA 1
ATOM 988 C C . ALA A 1 122 ? 13.433 -9.567 -16.325 1.00 84.56 122 ALA A C 1
ATOM 990 O O . ALA A 1 122 ? 14.562 -9.195 -16.620 1.00 84.56 122 ALA A O 1
ATOM 991 N N . THR A 1 123 ? 13.029 -10.821 -16.539 1.00 78.25 123 THR A N 1
ATOM 992 C CA . THR A 1 123 ? 13.848 -11.803 -17.274 1.00 78.25 123 THR A CA 1
ATOM 993 C C . THR A 1 123 ? 13.452 -11.905 -18.747 1.00 78.25 123 THR 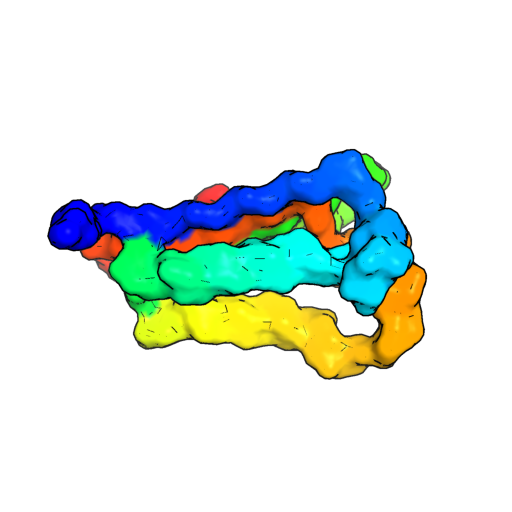A C 1
ATOM 995 O O . THR A 1 123 ? 14.293 -12.209 -19.585 1.00 78.25 123 THR A O 1
ATOM 998 N N . HIS A 1 124 ? 12.182 -11.628 -19.074 1.00 70.62 124 HIS A N 1
ATOM 999 C CA . HIS A 1 124 ? 11.620 -11.719 -20.424 1.00 70.62 124 HIS A CA 1
ATOM 1000 C C . HIS A 1 124 ? 10.529 -10.653 -20.642 1.00 70.62 124 HIS A C 1
ATOM 1002 O O . HIS A 1 124 ? 9.799 -10.299 -19.713 1.00 70.62 124 HIS A O 1
ATOM 1008 N N . GLY A 1 125 ? 10.379 -10.185 -21.888 1.00 64.19 125 GLY A N 1
ATOM 1009 C CA . GLY A 1 125 ? 9.336 -9.235 -22.303 1.00 64.19 125 GLY A CA 1
ATOM 1010 C C . GLY A 1 125 ? 9.737 -7.755 -22.218 1.00 64.19 125 GLY A C 1
ATOM 1011 O O . GLY A 1 125 ? 10.654 -7.373 -21.496 1.00 64.19 125 GLY A O 1
ATOM 1012 N N . LYS A 1 126 ? 9.040 -6.896 -22.981 1.00 71.12 126 LYS A N 1
ATOM 1013 C CA . LYS A 1 126 ? 9.228 -5.433 -22.926 1.00 71.12 126 LYS A CA 1
ATOM 1014 C C . LYS A 1 126 ? 8.845 -4.904 -21.540 1.00 71.12 126 LYS A C 1
ATOM 1016 O O . LYS A 1 126 ? 7.838 -5.341 -20.982 1.00 71.12 126 LYS A O 1
ATOM 1021 N N . ASN A 1 127 ? 9.599 -3.933 -21.014 1.00 79.00 127 ASN A N 1
ATOM 1022 C CA . ASN A 1 127 ? 9.294 -3.293 -19.731 1.00 79.00 127 ASN A CA 1
ATOM 1023 C C . ASN A 1 127 ? 8.021 -2.428 -19.819 1.00 79.00 127 ASN A C 1
ATOM 1025 O O . ASN A 1 127 ? 8.070 -1.222 -20.049 1.00 79.00 127 ASN A O 1
ATOM 1029 N N . SER A 1 128 ? 6.871 -3.080 -19.677 1.00 89.12 128 SER A N 1
ATOM 1030 C CA . SER A 1 128 ? 5.533 -2.509 -19.804 1.00 89.12 128 SER A CA 1
ATOM 1031 C C . SER A 1 128 ? 4.814 -2.554 -18.459 1.00 89.12 128 SER A C 1
ATOM 1033 O O . SER A 1 128 ? 5.016 -3.474 -17.659 1.00 89.12 128 SER A O 1
ATOM 1035 N N . ILE A 1 129 ? 3.977 -1.551 -18.193 1.00 92.00 129 ILE A N 1
ATOM 1036 C CA . ILE A 1 129 ? 3.273 -1.416 -16.913 1.00 92.00 129 ILE A CA 1
ATOM 1037 C C . ILE A 1 129 ? 2.296 -2.577 -16.674 1.00 92.00 129 ILE A C 1
ATOM 1039 O O . ILE A 1 129 ? 2.030 -2.951 -15.532 1.00 92.00 129 ILE A O 1
ATOM 1043 N N . GLU A 1 130 ? 1.802 -3.192 -17.748 1.00 90.44 130 GLU A N 1
ATOM 1044 C CA . GLU A 1 130 ? 0.913 -4.350 -17.751 1.00 90.44 130 GLU A CA 1
ATOM 1045 C C . GLU A 1 130 ? 1.569 -5.580 -17.119 1.00 90.44 130 GLU A C 1
ATOM 1047 O O . GLU A 1 130 ? 0.882 -6.341 -16.442 1.00 90.44 130 GLU A O 1
ATOM 1052 N N . GLN A 1 131 ? 2.889 -5.733 -17.274 1.00 89.88 131 GLN A N 1
ATOM 1053 C CA . GLN A 1 131 ? 3.670 -6.853 -16.735 1.00 89.88 131 GLN A CA 1
ATOM 1054 C C . GLN A 1 131 ? 4.105 -6.646 -15.279 1.00 89.88 131 GLN A C 1
ATOM 1056 O O . GLN A 1 131 ? 4.733 -7.523 -14.684 1.00 89.88 131 GLN A O 1
ATOM 1061 N N . VAL A 1 132 ? 3.810 -5.486 -14.689 1.00 93.56 132 VAL A N 1
ATOM 1062 C CA . VAL A 1 132 ? 4.108 -5.214 -13.284 1.00 93.56 132 VAL A CA 1
ATOM 1063 C C . VAL A 1 132 ? 2.991 -5.803 -12.421 1.00 93.56 132 VAL A C 1
ATOM 1065 O O . VAL A 1 132 ? 1.814 -5.490 -12.602 1.00 93.56 132 VAL A O 1
ATOM 1068 N N . HIS A 1 133 ? 3.356 -6.655 -11.465 1.00 94.56 133 HIS A N 1
ATOM 1069 C CA . HIS A 1 133 ? 2.425 -7.178 -10.465 1.00 94.56 133 HIS A CA 1
ATOM 1070 C C . HIS A 1 133 ? 2.199 -6.157 -9.335 1.00 94.56 133 HIS A C 1
ATOM 1072 O O . HIS A 1 133 ? 3.075 -5.323 -9.096 1.00 94.56 133 HIS A O 1
ATOM 1078 N N . PRO A 1 134 ? 1.078 -6.229 -8.591 1.00 92.56 134 PRO A N 1
ATOM 1079 C CA . PRO A 1 134 ? -0.021 -7.200 -8.731 1.00 92.56 134 PRO A CA 1
ATOM 1080 C C . PRO A 1 134 ? -0.867 -6.996 -10.002 1.00 92.56 134 PRO A C 1
ATOM 1082 O O . PRO A 1 134 ? -1.217 -5.859 -10.321 1.00 92.56 134 PRO A O 1
ATOM 1085 N N . VAL A 1 135 ? -1.166 -8.087 -10.722 1.00 81.69 135 VAL A N 1
ATOM 1086 C CA . VAL A 1 135 ? -2.026 -8.094 -11.930 1.00 81.69 135 VAL A CA 1
ATOM 1087 C C . VAL A 1 135 ? -3.506 -8.138 -11.587 1.00 81.69 135 VAL A C 1
ATOM 1089 O O . VAL A 1 135 ? -3.827 -8.509 -10.440 1.00 81.69 135 VAL A O 1
#

Solvent-accessible surface area (backbone atoms only — not comparable to full-atom values): 7750 Å² total; per-residue (Å²): 133,82,77,84,83,64,94,42,55,28,76,38,77,40,74,55,94,61,61,48,60,56,37,26,72,77,68,76,31,51,57,48,59,50,54,52,45,53,51,51,46,61,76,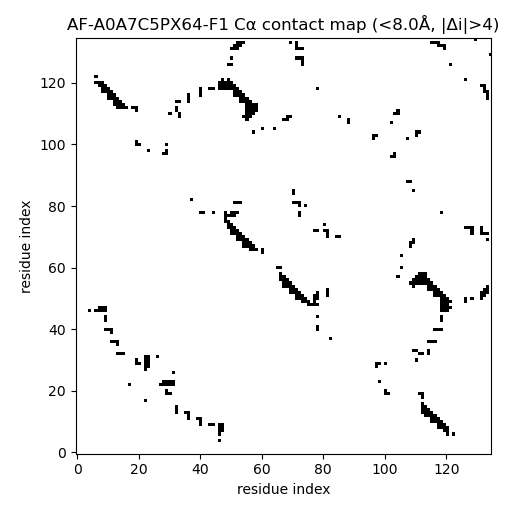36,50,91,25,22,63,53,11,13,14,37,36,23,34,36,72,96,64,62,90,96,59,83,38,72,33,75,52,68,25,57,46,92,55,6,60,60,53,38,51,51,64,60,45,58,82,55,71,82,58,60,76,70,55,62,70,40,42,67,59,37,44,64,75,43,76,69,40,50,39,37,37,42,35,29,23,33,42,79,88,74,81,79,96,46,68,84,79,30,40,74,120

Nearest PDB structures (foldseek):
  1unn-assembly1_C  TM=5.286E-01  e=1.931E-02  Escherichia coli
  6q02-assembly1_A  TM=4.049E-01  e=1.125E-02  Homo sapiens
  6m7o-assembly1_A  TM=3.979E-01  e=3.5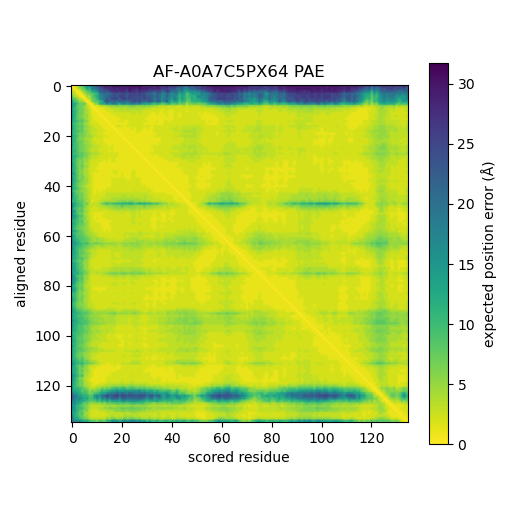47E-02  Homo sapiens
  6m7u-assembly1_A  TM=3.541E-01  e=4.344E-02  Homo sapiens
  6m7v-assembly1_A  TM=3.404E-01  e=5.692E-02  Homo sapiens

Mean predicted aligned error: 4.37 Å

Sequence (135 aa):
MSDIIKHECGIAFVRLLKPLDYYLEQYGTPLYGLKKLQLLLQKQRNRGQDGAGLATIKLDMPPGTRYISRKRSNASDPLRDLLLQVNAYFKNLPPETFRDTARLKQEFPFTGEVLLGHLRYATHGKNSIEQVHPV

Foldseek 3Di:
DDDDLDLAKDKDKFFAPDQLLVCCVPPVFSLVRVVVRLVSCVVCVVNAQQKKKKKAAAPPDDPPADGIDMDMARPNRHSVVRVCVQCVQPVPDDPVCRNCLVNCNRPTGSRHRIMMMMHHRDPDDDSDRVPHDPD

Secondary structure (DSSP, 8-state):
-PPP--S--EEEEEE-SS-HHHHHHHHS-TTHHHHHHHHHHHHTTTS-SSEEEEEEE-SSPPTTS--EEEEEE-SSSHHHHHHHHHHTTTTT--GGGGT-HHHHHHHSTT-SSEEEEEEE--SSS---GGGSSP-

Radius of gyration: 15.72 Å; Cα contacts (8 Å, |Δi|>4): 254; chains: 1; bounding box: 50×34×43 Å